Protein AF-A0A382GCD1-F1 (afdb_monomer)

Organism: NCBI:txid408172

Structure (mmCIF, N/CA/C/O backbone):
data_AF-A0A382GCD1-F1
#
_entry.id   AF-A0A382GCD1-F1
#
loop_
_atom_site.group_PDB
_atom_site.id
_atom_site.type_symbol
_atom_site.label_atom_id
_atom_site.label_alt_id
_atom_site.label_comp_id
_atom_site.label_asym_id
_atom_site.label_entity_id
_atom_site.label_seq_id
_atom_site.pdbx_PDB_ins_code
_atom_site.Cartn_x
_atom_site.Cartn_y
_atom_site.Cartn_z
_atom_site.occupancy
_atom_site.B_iso_or_equiv
_atom_site.auth_seq_id
_atom_site.auth_comp_id
_atom_site.auth_asym_id
_atom_site.auth_atom_id
_atom_site.pdbx_PDB_model_num
ATOM 1 N N . VAL A 1 1 ? -33.973 23.266 17.768 1.00 45.00 1 VAL A N 1
ATOM 2 C CA . VAL A 1 1 ? -33.835 21.882 18.275 1.00 45.00 1 VAL A CA 1
ATOM 3 C C . VAL A 1 1 ? -33.229 21.049 17.151 1.00 45.00 1 VAL A C 1
ATOM 5 O O . VAL A 1 1 ? -33.886 20.940 16.131 1.00 45.00 1 VAL A O 1
ATOM 8 N N . LEU A 1 2 ? -31.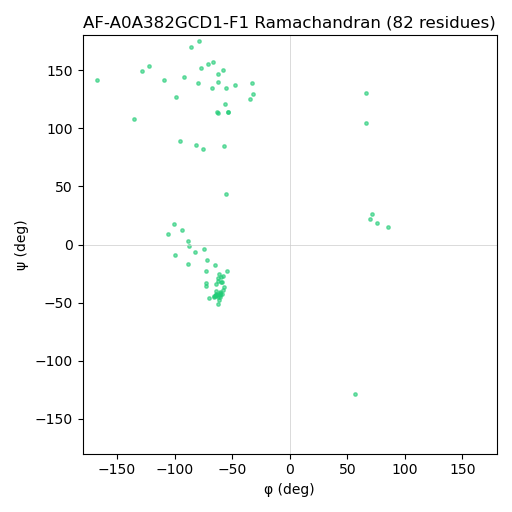988 20.569 17.366 1.00 37.94 2 LEU A N 1
ATOM 9 C CA . LEU A 1 2 ? -31.235 19.486 16.679 1.00 37.94 2 LEU A CA 1
ATOM 10 C C . LEU A 1 2 ? -30.844 19.726 15.191 1.00 37.94 2 LEU A C 1
ATOM 12 O O . LEU A 1 2 ? -31.717 19.845 14.347 1.00 37.94 2 LEU A O 1
ATOM 16 N N . LEU A 1 3 ? -29.565 20.027 14.874 1.00 42.81 3 LEU A N 1
ATOM 17 C CA . LEU A 1 3 ? -28.456 19.091 14.518 1.00 42.81 3 LEU A CA 1
ATOM 18 C C . LEU A 1 3 ? -28.730 18.376 13.166 1.00 42.81 3 LEU A C 1
ATOM 20 O O . LEU A 1 3 ? -29.817 17.858 12.984 1.00 42.81 3 LEU A O 1
ATOM 24 N N . VAL A 1 4 ? -27.857 18.296 12.154 1.00 49.28 4 VAL A N 1
ATOM 25 C CA . VAL A 1 4 ? -26.458 17.833 12.101 1.00 49.28 4 VAL A CA 1
ATOM 26 C C . VAL A 1 4 ? -25.878 18.272 10.740 1.00 49.28 4 VAL A C 1
ATOM 28 O O . VAL A 1 4 ? -26.577 18.228 9.730 1.00 49.28 4 VAL A O 1
ATOM 31 N N . GLY A 1 5 ? -24.611 18.692 10.697 1.00 60.75 5 GLY A N 1
ATOM 32 C CA . GLY A 1 5 ? -23.905 18.942 9.441 1.00 60.75 5 GLY A CA 1
ATOM 33 C C . GLY A 1 5 ? -23.452 17.655 8.756 1.00 60.75 5 GLY A C 1
ATOM 34 O O . GLY A 1 5 ? -23.097 16.694 9.422 1.00 60.75 5 GLY A O 1
ATOM 35 N N . CYS A 1 6 ? -23.343 17.677 7.434 1.00 43.72 6 CYS A N 1
ATOM 36 C CA . CYS A 1 6 ? -22.392 16.832 6.725 1.00 43.72 6 CYS A CA 1
ATOM 37 C C . CYS A 1 6 ? -21.724 17.723 5.688 1.00 43.72 6 CYS A C 1
ATOM 39 O O . CYS A 1 6 ? -22.357 18.144 4.723 1.00 43.72 6 CYS A O 1
ATOM 41 N N . GLY A 1 7 ? -20.453 18.056 5.927 1.00 43.78 7 GLY A N 1
ATOM 42 C CA . GLY A 1 7 ? -19.589 18.530 4.861 1.00 43.78 7 GLY A CA 1
ATOM 43 C C . GLY A 1 7 ? -19.644 17.488 3.758 1.00 43.78 7 GLY A C 1
ATOM 44 O O . GLY A 1 7 ? -19.244 16.345 3.979 1.00 43.78 7 GLY A O 1
ATOM 45 N N . THR A 1 8 ? -20.207 17.866 2.612 1.00 39.66 8 THR A N 1
ATOM 46 C CA . THR A 1 8 ? -20.083 17.076 1.397 1.00 39.66 8 THR A CA 1
ATOM 47 C C . THR A 1 8 ? -18.597 16.870 1.203 1.00 39.66 8 THR A C 1
ATOM 49 O O . THR A 1 8 ? -17.822 17.820 1.077 1.00 39.66 8 THR A O 1
ATOM 52 N N . THR A 1 9 ? -18.225 15.604 1.322 1.00 38.12 9 THR A N 1
ATOM 53 C CA . THR A 1 9 ? -16.933 15.043 0.990 1.00 38.12 9 THR A CA 1
ATOM 54 C C . THR A 1 9 ? -16.339 15.817 -0.172 1.00 38.12 9 THR A C 1
ATOM 56 O O . THR A 1 9 ? -17.011 16.015 -1.185 1.00 38.12 9 THR A O 1
ATOM 59 N N . GLN A 1 10 ? -15.091 16.260 -0.017 1.00 36.69 10 GLN A N 1
ATOM 60 C CA . GLN A 1 10 ? -14.241 16.611 -1.145 1.00 36.69 10 GLN A CA 1
ATOM 61 C C . GLN A 1 10 ? -14.163 15.369 -2.032 1.00 36.69 10 GLN A C 1
ATOM 63 O O . GLN A 1 10 ? -13.282 14.532 -1.886 1.00 36.69 10 GLN A O 1
ATOM 68 N N . GLN A 1 11 ? -15.149 15.215 -2.897 1.00 37.97 11 GLN A N 1
ATOM 69 C CA . GLN A 1 11 ? -15.058 14.428 -4.093 1.00 37.97 11 GLN A CA 1
ATOM 70 C C . GLN A 1 11 ? -14.690 15.462 -5.150 1.00 37.97 11 GLN A C 1
ATOM 72 O O . GLN A 1 11 ? -15.588 16.093 -5.709 1.00 37.97 11 GLN A O 1
ATOM 77 N N . PRO A 1 12 ? -13.391 15.737 -5.378 1.00 44.41 12 PRO A N 1
ATOM 78 C CA . PRO A 1 12 ? -13.031 16.251 -6.676 1.00 44.41 12 PRO A CA 1
ATOM 79 C C . PRO A 1 12 ? -13.539 15.219 -7.685 1.00 44.41 12 PRO A C 1
ATOM 81 O O . PRO A 1 12 ? -13.267 14.022 -7.601 1.00 44.41 12 PRO A O 1
ATOM 84 N N . GLU A 1 13 ? -14.400 15.720 -8.551 1.00 43.28 13 GLU A N 1
ATOM 85 C CA . GLU A 1 13 ? -14.890 15.150 -9.798 1.00 43.28 13 GLU A CA 1
ATOM 86 C C . GLU A 1 13 ? -13.791 14.294 -10.450 1.00 43.28 13 GLU A C 1
ATOM 88 O O . GLU A 1 13 ? -12.624 14.695 -10.401 1.00 43.28 13 GLU A O 1
ATOM 93 N N . PRO A 1 14 ? -14.113 13.115 -11.016 1.00 47.88 14 PRO A N 1
ATOM 94 C CA . PRO A 1 14 ? -13.102 12.147 -11.406 1.00 47.88 14 PRO A CA 1
ATOM 95 C C . PRO A 1 14 ? -12.228 12.802 -12.472 1.00 47.88 14 PRO A C 1
ATOM 97 O O . PRO A 1 14 ? -12.717 13.055 -13.580 1.00 47.88 14 PRO A O 1
ATOM 100 N N . PRO A 1 15 ? -10.939 13.082 -12.206 1.00 49.22 15 PRO A N 1
ATOM 101 C CA . PRO A 1 15 ? -10.075 13.285 -13.331 1.00 49.22 15 PRO A CA 1
ATOM 102 C C . PRO A 1 15 ? -10.088 11.945 -14.062 1.00 49.22 15 PRO A C 1
ATOM 104 O O . PRO A 1 15 ? -10.132 10.871 -13.460 1.00 49.22 15 PRO A O 1
ATOM 107 N N . THR A 1 16 ? -9.989 11.985 -15.373 1.00 52.31 16 THR A N 1
ATOM 108 C CA . THR A 1 16 ? -9.400 10.930 -16.198 1.00 52.31 16 THR A CA 1
ATOM 109 C C . THR A 1 16 ? -7.956 10.599 -15.752 1.00 52.31 16 THR A C 1
ATOM 111 O O . THR A 1 16 ? -7.054 10.471 -16.575 1.00 52.31 16 THR A O 1
ATOM 114 N N . ALA A 1 17 ? -7.691 10.497 -14.446 1.00 57.69 17 ALA A N 1
ATOM 115 C CA 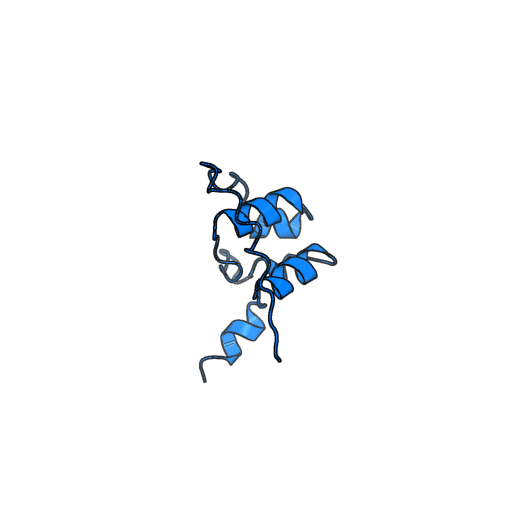. ALA A 1 17 ? -6.452 10.063 -13.844 1.00 57.69 17 ALA A CA 1
ATOM 116 C C . ALA A 1 17 ? -6.405 8.552 -14.010 1.00 57.69 17 ALA A C 1
ATOM 118 O O . ALA A 1 17 ? -6.777 7.778 -13.130 1.00 57.69 17 ALA A O 1
ATOM 119 N N . LYS A 1 18 ? -5.975 8.150 -15.207 1.00 64.44 18 LYS A N 1
ATOM 120 C CA . LYS A 1 18 ? -5.342 6.859 -15.442 1.00 64.44 18 LYS A CA 1
ATOM 121 C C . LYS A 1 18 ? -4.530 6.517 -14.189 1.00 64.44 18 LYS A C 1
ATOM 123 O O . LYS A 1 18 ? -3.710 7.336 -13.765 1.00 64.44 18 LYS A O 1
ATOM 128 N N . ALA A 1 19 ? -4.787 5.348 -13.596 1.00 68.44 19 ALA A N 1
ATOM 129 C CA . ALA A 1 19 ? -3.953 4.853 -12.511 1.00 68.44 19 ALA A CA 1
ATOM 130 C C . ALA A 1 19 ? -2.482 4.987 -12.939 1.00 68.44 19 ALA A C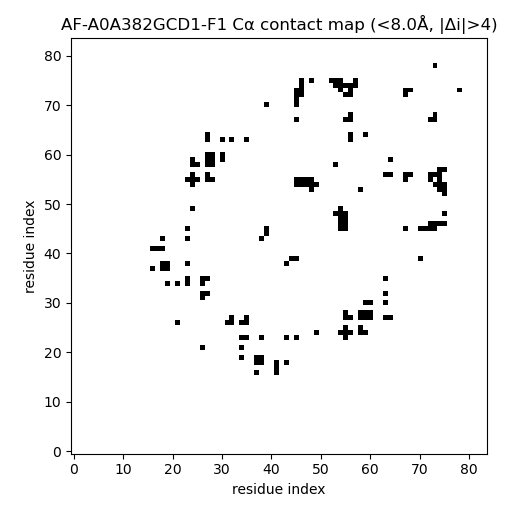 1
ATOM 132 O O . ALA A 1 19 ? -2.174 4.743 -14.116 1.00 68.44 19 ALA A O 1
ATOM 133 N N . PRO A 1 20 ? -1.594 5.440 -12.045 1.00 80.12 20 PRO A N 1
ATOM 134 C CA . PRO A 1 20 ? -0.212 5.647 -12.430 1.00 80.12 20 PRO A CA 1
ATOM 135 C C . PRO A 1 20 ? 0.378 4.327 -12.949 1.00 80.12 20 PRO A C 1
ATOM 137 O O . PRO A 1 20 ? -0.045 3.242 -12.556 1.00 80.12 20 PRO A O 1
ATOM 140 N N . ASP A 1 21 ? 1.340 4.410 -13.871 1.00 87.25 21 ASP A N 1
ATOM 141 C CA . ASP A 1 21 ? 1.926 3.217 -14.506 1.00 87.25 21 ASP A CA 1
ATOM 142 C C . ASP A 1 21 ? 2.694 2.321 -13.510 1.00 87.25 21 ASP A C 1
ATOM 144 O O . ASP A 1 21 ? 2.958 1.151 -13.784 1.00 87.25 21 ASP A O 1
ATOM 148 N N . ILE A 1 22 ? 3.052 2.861 -12.341 1.00 89.56 22 ILE A N 1
ATOM 149 C CA . ILE A 1 22 ? 3.603 2.100 -11.218 1.00 89.56 22 ILE A CA 1
ATOM 150 C C . ILE A 1 22 ? 2.467 1.398 -10.470 1.00 89.56 22 ILE A C 1
ATO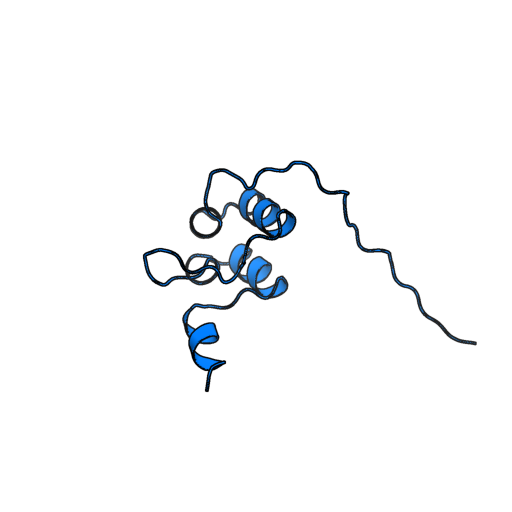M 152 O O . ILE A 1 22 ? 1.427 1.997 -10.263 1.00 89.56 22 ILE A O 1
ATOM 156 N N . SER A 1 23 ? 2.650 0.149 -10.036 1.00 91.50 23 SER A N 1
ATOM 157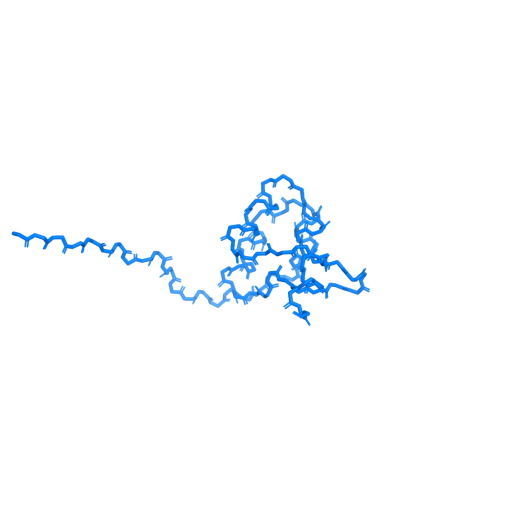 C CA . SER A 1 23 ? 1.643 -0.522 -9.205 1.00 91.50 23 SER A CA 1
ATOM 158 C C . SER A 1 23 ? 1.591 0.066 -7.793 1.00 91.50 23 SER A C 1
ATOM 160 O O . SER A 1 23 ? 2.602 0.550 -7.275 1.00 91.50 23 SER A O 1
ATOM 162 N N . ILE A 1 24 ? 0.444 -0.061 -7.122 1.00 92.56 24 ILE A N 1
ATOM 163 C CA . ILE A 1 24 ? 0.281 0.388 -5.734 1.00 92.56 24 ILE A CA 1
ATOM 164 C C . ILE A 1 24 ? 1.272 -0.311 -4.783 1.00 92.56 24 ILE A C 1
ATOM 166 O O . ILE A 1 24 ? 1.783 0.324 -3.867 1.00 92.56 24 ILE A O 1
ATOM 170 N N . HIS A 1 25 ? 1.646 -1.567 -5.059 1.00 94.62 25 HIS A N 1
ATOM 171 C CA . HIS A 1 25 ? 2.696 -2.314 -4.351 1.00 94.62 25 HIS A CA 1
ATOM 172 C C . HIS A 1 25 ? 4.066 -1.657 -4.469 1.00 94.62 25 HIS A C 1
ATOM 174 O O . HIS A 1 25 ? 4.772 -1.481 -3.480 1.00 94.62 25 HIS A O 1
ATOM 180 N N . GLN A 1 26 ? 4.453 -1.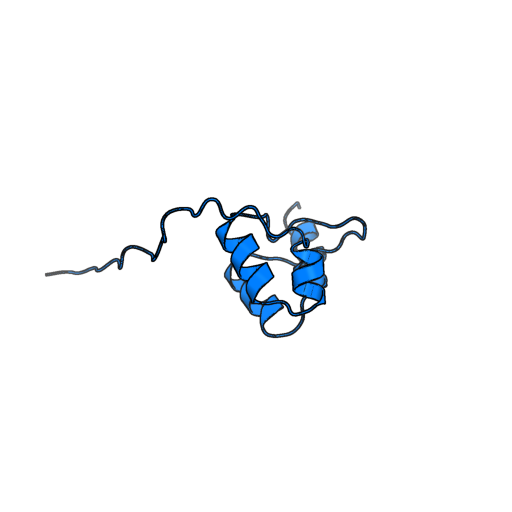278 -5.688 1.00 94.00 26 GLN A N 1
ATOM 181 C CA . GLN A 1 26 ? 5.738 -0.632 -5.939 1.00 94.00 26 GLN A CA 1
ATOM 182 C C . GLN A 1 26 ? 5.743 0.810 -5.432 1.00 94.00 26 GLN A C 1
ATOM 184 O O . GLN A 1 26 ? 6.763 1.270 -4.925 1.00 94.00 26 GLN A O 1
ATOM 189 N N . ALA A 1 27 ? 4.619 1.520 -5.538 1.00 94.25 27 ALA A N 1
ATOM 190 C CA . ALA A 1 27 ? 4.454 2.842 -4.954 1.00 94.25 27 ALA A CA 1
ATOM 191 C C . ALA A 1 27 ? 4.616 2.787 -3.431 1.00 94.25 27 ALA A C 1
ATOM 193 O O . ALA A 1 27 ? 5.379 3.576 -2.875 1.00 94.25 27 ALA A O 1
ATOM 194 N N . ALA A 1 28 ? 3.983 1.805 -2.786 1.00 94.94 28 ALA A N 1
ATOM 195 C CA . ALA A 1 28 ? 4.098 1.576 -1.357 1.00 94.94 28 ALA A CA 1
ATOM 196 C C . ALA A 1 28 ? 5.531 1.236 -0.932 1.00 94.94 28 ALA A C 1
ATOM 198 O O . ALA A 1 28 ? 6.101 1.934 -0.097 1.00 94.94 28 ALA A O 1
ATOM 199 N N . LYS A 1 29 ? 6.153 0.262 -1.608 1.00 94.56 29 LYS A N 1
ATOM 200 C CA . LYS A 1 29 ? 7.545 -0.150 -1.375 1.00 94.56 29 LYS A CA 1
ATOM 201 C C . LYS A 1 29 ? 8.553 0.983 -1.535 1.00 94.56 29 LYS A C 1
ATOM 203 O O . LYS A 1 29 ? 9.561 1.033 -0.839 1.00 94.56 29 LYS A O 1
ATOM 208 N N . LYS A 1 30 ? 8.321 1.877 -2.498 1.00 93.19 30 LYS A N 1
ATOM 209 C CA . LYS A 1 30 ? 9.198 3.028 -2.756 1.00 93.19 30 LYS A CA 1
ATOM 210 C C . LYS A 1 30 ? 8.922 4.218 -1.837 1.00 93.19 30 LYS A C 1
ATOM 212 O O . LYS A 1 30 ? 9.643 5.206 -1.937 1.00 93.19 30 LYS A O 1
ATOM 217 N N . GLY A 1 31 ? 7.881 4.172 -1.003 1.00 93.50 31 GLY A N 1
ATOM 218 C CA . GLY A 1 31 ? 7.457 5.322 -0.204 1.00 93.50 31 GLY A CA 1
ATOM 219 C C . GLY A 1 31 ? 6.849 6.458 -1.036 1.00 93.50 31 GLY A C 1
ATOM 220 O O . GLY A 1 31 ? 6.855 7.611 -0.611 1.00 93.50 31 GLY A O 1
ATOM 221 N N . ASN A 1 32 ? 6.349 6.172 -2.242 1.00 94.25 32 ASN A N 1
ATOM 222 C CA . ASN A 1 32 ? 5.778 7.186 -3.125 1.00 94.25 32 ASN A CA 1
ATOM 223 C C . ASN A 1 32 ? 4.325 7.497 -2.730 1.00 94.25 32 ASN A C 1
ATOM 225 O O . ASN A 1 32 ? 3.374 6.942 -3.284 1.00 94.25 32 ASN A O 1
ATOM 229 N N . ILE A 1 33 ? 4.173 8.413 -1.771 1.00 92.50 33 ILE A N 1
ATOM 230 C CA . ILE A 1 33 ? 2.877 8.828 -1.214 1.00 92.50 33 ILE A CA 1
ATOM 231 C C . ILE A 1 33 ? 1.946 9.371 -2.302 1.00 92.50 33 ILE A C 1
ATOM 233 O O . ILE A 1 33 ? 0.747 9.096 -2.278 1.00 92.50 33 ILE A O 1
ATOM 237 N N . GLU A 1 34 ? 2.473 10.125 -3.267 1.00 92.19 34 GLU A N 1
ATOM 238 C CA . GLU A 1 34 ? 1.663 10.713 -4.336 1.00 92.19 34 GLU A CA 1
ATOM 239 C C . GLU A 1 34 ? 1.054 9.638 -5.239 1.00 92.19 34 GLU A C 1
ATOM 241 O O . GLU A 1 34 ? -0.148 9.671 -5.504 1.00 92.19 34 GLU A O 1
ATOM 246 N N . ALA A 1 35 ? 1.845 8.640 -5.643 1.00 92.31 35 ALA A N 1
ATOM 247 C CA . ALA A 1 35 ? 1.347 7.520 -6.437 1.00 92.31 35 ALA A CA 1
ATOM 248 C C . ALA A 1 35 ? 0.318 6.679 -5.662 1.00 92.31 35 ALA A C 1
ATOM 250 O O . ALA A 1 35 ? -0.708 6.300 -6.226 1.00 92.31 35 ALA A O 1
ATOM 251 N N . VAL A 1 36 ? 0.532 6.444 -4.361 1.00 92.81 36 VAL A N 1
ATOM 252 C CA . VAL A 1 36 ? -0.452 5.744 -3.514 1.00 92.81 36 VAL A CA 1
ATOM 253 C C . VAL A 1 36 ? -1.764 6.529 -3.429 1.00 92.81 36 VAL A C 1
ATOM 255 O O . VAL A 1 36 ? -2.832 5.955 -3.629 1.00 92.81 36 VAL A O 1
ATOM 258 N N . LYS A 1 37 ? -1.712 7.850 -3.216 1.00 91.50 37 LYS A N 1
ATOM 259 C CA . LYS A 1 37 ? -2.910 8.707 -3.204 1.00 91.50 37 LYS A CA 1
ATOM 260 C C . LYS A 1 37 ? -3.661 8.675 -4.535 1.00 91.50 37 LYS A C 1
ATOM 262 O O . LYS A 1 37 ? -4.886 8.605 -4.530 1.00 91.50 37 LYS A O 1
ATOM 267 N N . GLN A 1 38 ? -2.948 8.688 -5.662 1.00 91.62 38 GLN A N 1
ATOM 268 C CA . GLN A 1 38 ? -3.568 8.574 -6.985 1.00 91.62 38 GLN A CA 1
ATOM 269 C C . GLN A 1 38 ? -4.258 7.220 -7.177 1.00 91.62 38 GLN A C 1
ATOM 271 O O . GLN A 1 38 ? -5.384 7.185 -7.663 1.00 91.62 38 GLN A O 1
ATOM 276 N N . HIS A 1 39 ? -3.641 6.116 -6.747 1.00 91.38 39 HIS A N 1
ATOM 277 C CA . HIS A 1 39 ? -4.286 4.801 -6.788 1.00 91.38 39 HIS A CA 1
ATOM 278 C C . HIS A 1 39 ? -5.566 4.740 -5.958 1.00 91.38 39 HIS A C 1
ATOM 280 O O . HIS A 1 39 ? -6.566 4.190 -6.422 1.00 91.38 39 HIS A O 1
ATOM 286 N N . LEU A 1 40 ? -5.543 5.322 -4.759 1.00 90.00 40 LEU A N 1
ATOM 287 C CA . LEU A 1 40 ? -6.712 5.398 -3.886 1.00 90.00 40 LEU A CA 1
ATOM 288 C C . LEU A 1 40 ? -7.829 6.232 -4.508 1.00 90.00 40 LEU A C 1
ATOM 290 O O . LEU A 1 40 ? -8.982 5.813 -4.499 1.00 90.00 40 LEU A O 1
ATOM 294 N N . ALA A 1 41 ? -7.485 7.377 -5.101 1.00 89.31 41 ALA A N 1
ATOM 295 C CA . ALA A 1 41 ? -8.440 8.215 -5.820 1.00 89.31 41 ALA A CA 1
ATOM 296 C C . ALA A 1 41 ? -9.014 7.511 -7.062 1.00 89.31 41 ALA A C 1
ATOM 298 O O . ALA A 1 41 ? -10.185 7.688 -7.381 1.00 89.31 41 ALA A O 1
ATOM 299 N N . ALA A 1 42 ? -8.213 6.676 -7.730 1.00 86.88 42 ALA A N 1
ATOM 300 C CA . ALA A 1 42 ? -8.647 5.858 -8.859 1.00 86.88 42 ALA A CA 1
ATOM 301 C C . ALA A 1 42 ? -9.508 4.644 -8.450 1.00 86.88 42 ALA A C 1
ATOM 303 O O . ALA A 1 42 ? -9.961 3.908 -9.323 1.00 86.88 42 ALA A O 1
ATOM 304 N N . GLY A 1 43 ? -9.721 4.403 -7.149 1.00 86.50 43 GLY A N 1
ATOM 305 C CA . GLY A 1 43 ? -10.477 3.248 -6.655 1.00 86.50 43 GLY A CA 1
ATOM 306 C C . GLY A 1 43 ? -9.739 1.917 -6.823 1.00 86.50 43 GLY A C 1
ATOM 307 O O . GLY A 1 43 ? -10.374 0.873 -6.953 1.00 86.50 43 GLY A O 1
ATOM 308 N N . THR A 1 44 ? -8.403 1.947 -6.857 1.00 88.69 44 THR A N 1
ATOM 309 C CA . THR A 1 44 ? -7.585 0.726 -6.900 1.00 88.69 44 THR A CA 1
ATOM 310 C C . THR A 1 44 ? -7.821 -0.090 -5.631 1.00 88.69 44 THR A C 1
ATOM 312 O O . THR A 1 44 ? -7.890 0.473 -4.538 1.00 88.69 44 THR A O 1
ATOM 315 N N . ASP A 1 45 ? -7.895 -1.414 -5.763 1.00 90.81 45 ASP A N 1
ATOM 316 C CA . ASP A 1 45 ? -8.003 -2.301 -4.608 1.00 90.81 45 ASP A CA 1
ATOM 317 C C . ASP A 1 45 ? -6.746 -2.204 -3.723 1.00 90.81 45 ASP A C 1
ATOM 319 O O . ASP A 1 45 ? -5.638 -2.573 -4.119 1.00 90.81 45 ASP A O 1
ATOM 323 N N . VAL A 1 46 ? -6.934 -1.690 -2.508 1.00 91.31 46 VAL A N 1
ATOM 324 C CA . VAL A 1 46 ? -5.888 -1.532 -1.486 1.00 91.31 46 VAL A CA 1
ATOM 325 C C . VAL A 1 46 ? -5.450 -2.853 -0.869 1.00 91.31 46 VAL A C 1
ATOM 327 O O . VAL A 1 46 ? -4.424 -2.890 -0.199 1.00 91.31 46 VAL A O 1
ATOM 330 N N . ASN A 1 47 ? -6.218 -3.918 -1.096 1.00 92.69 47 ASN A N 1
ATOM 331 C CA . ASN A 1 47 ? -5.956 -5.274 -0.627 1.00 92.69 47 ASN A CA 1
ATOM 332 C C . ASN A 1 47 ? -5.470 -6.188 -1.759 1.00 92.69 47 ASN A C 1
ATOM 334 O O . ASN A 1 47 ? -5.336 -7.396 -1.558 1.00 92.69 47 ASN A O 1
ATOM 338 N N . ALA A 1 48 ? -5.179 -5.621 -2.936 1.00 91.50 48 ALA A N 1
ATOM 339 C CA . ALA A 1 48 ? -4.673 -6.371 -4.074 1.00 91.50 48 ALA A CA 1
ATOM 340 C C . ALA A 1 48 ? -3.405 -7.140 -3.690 1.00 91.50 48 ALA A C 1
ATOM 342 O O . ALA A 1 48 ? -2.487 -6.589 -3.088 1.00 91.50 48 ALA A O 1
ATOM 343 N N . ILE A 1 49 ? -3.322 -8.406 -4.077 1.00 91.69 49 ILE A N 1
ATOM 344 C CA . ILE A 1 49 ? -2.170 -9.258 -3.789 1.00 91.69 49 ILE A CA 1
ATOM 345 C C . ILE A 1 49 ? -1.272 -9.301 -5.031 1.00 91.69 49 ILE A C 1
ATOM 347 O O . ILE A 1 49 ? -1.748 -9.594 -6.126 1.00 91.69 49 ILE A O 1
ATOM 351 N N . ASP A 1 50 ? 0.018 -8.994 -4.875 1.00 90.94 50 ASP A N 1
ATOM 352 C CA . ASP A 1 50 ? 1.007 -9.108 -5.957 1.00 90.94 50 ASP A CA 1
ATOM 353 C C . ASP A 1 50 ? 1.447 -10.572 -6.162 1.00 90.94 50 ASP A C 1
ATOM 355 O O . ASP A 1 50 ? 1.119 -11.461 -5.377 1.00 90.94 50 ASP A O 1
ATOM 359 N N . LEU A 1 51 ? 2.272 -10.833 -7.177 1.00 90.31 51 LEU A N 1
ATOM 360 C CA . LEU A 1 51 ? 2.821 -12.155 -7.509 1.00 90.31 51 LEU A CA 1
ATOM 361 C C . LEU A 1 51 ? 3.544 -12.847 -6.340 1.00 90.31 51 LEU A C 1
ATOM 363 O O . LEU A 1 51 ? 3.670 -14.069 -6.326 1.00 90.31 51 LEU A O 1
ATOM 367 N N . ASN A 1 52 ? 4.008 -12.075 -5.357 1.00 89.69 52 ASN A N 1
ATOM 368 C CA . ASN A 1 52 ? 4.677 -12.583 -4.159 1.00 89.69 52 ASN A CA 1
ATOM 369 C C . ASN A 1 52 ? 3.717 -12.921 -3.005 1.00 89.69 52 ASN A C 1
ATOM 371 O O . ASN A 1 52 ? 4.177 -13.268 -1.920 1.00 89.69 52 ASN A O 1
ATOM 375 N N . GLY A 1 53 ? 2.401 -12.787 -3.190 1.00 91.75 53 GLY A N 1
ATOM 376 C CA . GLY A 1 53 ? 1.437 -13.021 -2.115 1.00 91.75 53 GLY A CA 1
ATOM 377 C C . GLY A 1 53 ? 1.369 -11.891 -1.080 1.00 91.75 53 GLY A C 1
ATOM 378 O O . GLY A 1 53 ? 0.894 -12.130 0.026 1.00 91.75 53 GLY A O 1
ATOM 379 N N . MET A 1 54 ? 1.853 -10.694 -1.426 1.00 92.81 54 MET A N 1
ATOM 380 C CA . MET A 1 54 ? 1.919 -9.521 -0.547 1.00 92.81 54 MET A CA 1
ATOM 381 C C . MET A 1 54 ? 0.915 -8.451 -0.977 1.00 92.81 54 MET A C 1
ATOM 383 O O . MET A 1 54 ? 0.740 -8.210 -2.175 1.00 92.81 54 MET A O 1
ATOM 387 N N . THR A 1 55 ? 0.286 -7.788 -0.012 1.00 95.00 55 THR A N 1
ATOM 388 C CA . THR A 1 55 ? -0.551 -6.606 -0.237 1.00 95.00 55 THR A CA 1
ATOM 389 C C . THR A 1 55 ? 0.299 -5.330 -0.261 1.00 95.00 55 THR A C 1
ATOM 391 O O . THR A 1 55 ? 1.488 -5.354 0.068 1.00 95.00 55 THR A O 1
ATOM 394 N N . PRO A 1 56 ? -0.260 -4.175 -0.661 1.00 94.75 56 PRO A N 1
ATOM 395 C CA . PRO A 1 56 ? 0.483 -2.922 -0.678 1.00 94.75 56 PRO A CA 1
ATOM 396 C C . PRO A 1 56 ? 0.936 -2.509 0.723 1.00 94.75 56 PRO A C 1
ATOM 398 O O . PRO A 1 56 ? 2.003 -1.923 0.847 1.00 94.75 56 PRO A O 1
ATOM 401 N N . ILE A 1 57 ? 0.171 -2.845 1.770 1.00 95.38 57 ILE A N 1
ATOM 402 C CA . ILE A 1 57 ? 0.565 -2.568 3.156 1.00 95.38 57 ILE A CA 1
ATOM 403 C C . ILE A 1 57 ? 1.696 -3.486 3.637 1.00 95.38 57 ILE A C 1
ATOM 405 O O . ILE A 1 57 ? 2.549 -3.006 4.369 1.00 95.38 57 ILE A O 1
ATOM 409 N N . ASP A 1 58 ? 1.775 -4.746 3.180 1.00 94.69 58 ASP A N 1
ATOM 410 C CA . ASP A 1 58 ? 2.904 -5.643 3.505 1.00 94.69 58 ASP A CA 1
ATOM 411 C C . ASP A 1 58 ? 4.246 -5.099 2.990 1.00 94.69 58 ASP A C 1
ATOM 413 O O . ASP A 1 58 ? 5.311 -5.433 3.503 1.00 94.69 58 ASP A O 1
ATOM 417 N N . LEU A 1 59 ? 4.190 -4.277 1.940 1.00 93.81 59 LEU A N 1
ATOM 418 C CA . LEU A 1 59 ? 5.344 -3.627 1.327 1.00 93.81 59 LEU A CA 1
ATOM 419 C C . LEU A 1 59 ? 5.5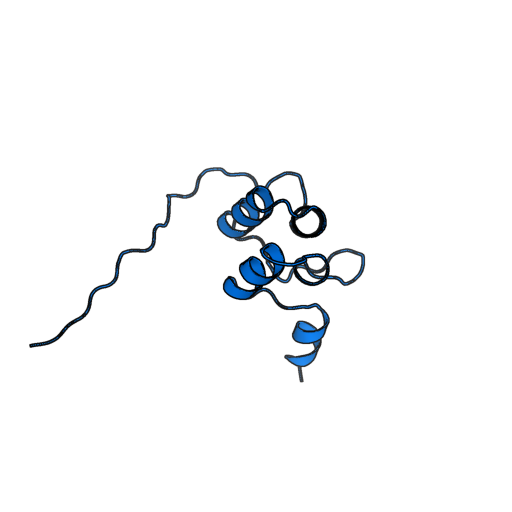17 -2.168 1.766 1.00 93.81 59 LEU A C 1
ATOM 421 O O . LEU A 1 59 ? 6.507 -1.547 1.387 1.00 93.81 59 LEU A O 1
ATOM 425 N N . ALA A 1 60 ? 4.548 -1.603 2.484 1.00 93.88 60 ALA A N 1
ATOM 426 C CA . ALA A 1 60 ? 4.566 -0.223 2.938 1.00 93.88 60 ALA A CA 1
ATOM 427 C C . ALA A 1 60 ? 5.186 -0.116 4.328 1.00 93.88 60 ALA A C 1
ATOM 429 O O . ALA A 1 60 ? 4.876 -0.903 5.215 1.00 93.88 60 ALA A O 1
ATOM 430 N N . ASP A 1 61 ? 5.924 0.964 4.559 1.00 90.31 61 ASP A N 1
ATOM 431 C CA . ASP A 1 61 ? 6.408 1.332 5.885 1.00 90.31 61 ASP A CA 1
ATOM 432 C C . ASP A 1 61 ? 5.933 2.739 6.273 1.00 90.31 61 ASP A C 1
ATOM 434 O O . ASP A 1 61 ? 5.680 3.602 5.422 1.00 90.31 61 ASP A O 1
ATOM 438 N N . GLY A 1 62 ? 5.822 2.977 7.582 1.00 91.81 62 GLY A N 1
ATOM 439 C CA . GLY A 1 62 ? 5.508 4.287 8.156 1.00 91.81 62 GLY A CA 1
ATOM 440 C C . GLY A 1 62 ? 4.203 4.894 7.631 1.00 91.81 62 GLY A C 1
ATOM 441 O O . GLY A 1 62 ? 3.159 4.244 7.616 1.00 91.81 62 GLY A O 1
ATOM 442 N N . GLU A 1 63 ? 4.271 6.150 7.172 1.00 93.31 63 GLU A N 1
ATOM 443 C CA . GLU A 1 63 ? 3.090 6.938 6.789 1.00 93.31 63 GLU A CA 1
ATOM 444 C C . GLU A 1 63 ? 2.263 6.296 5.662 1.00 93.31 63 GLU A C 1
ATOM 446 O O . GLU A 1 63 ? 1.038 6.421 5.655 1.00 93.31 63 GLU A O 1
ATOM 451 N N . ILE A 1 64 ? 2.893 5.577 4.725 1.00 93.56 64 ILE A N 1
ATOM 452 C CA . ILE A 1 64 ? 2.159 4.894 3.651 1.00 93.56 64 ILE A CA 1
ATOM 453 C C . ILE A 1 64 ? 1.270 3.792 4.229 1.00 93.56 64 ILE A C 1
ATOM 455 O O . ILE A 1 64 ? 0.114 3.662 3.823 1.00 93.56 64 ILE A O 1
ATOM 459 N N . ALA A 1 65 ? 1.797 3.001 5.165 1.00 93.56 65 ALA A N 1
ATOM 460 C CA . ALA A 1 65 ? 1.057 1.907 5.780 1.00 93.56 65 ALA A CA 1
ATOM 461 C C . ALA A 1 65 ? -0.141 2.448 6.573 1.00 93.56 65 ALA A C 1
ATOM 463 O O . ALA A 1 65 ? -1.257 1.944 6.434 1.00 93.56 65 ALA A O 1
ATOM 464 N N . ASP A 1 66 ? 0.060 3.531 7.332 1.00 94.25 66 ASP A N 1
ATOM 465 C CA . ASP A 1 66 ? -1.016 4.237 8.036 1.00 94.25 66 ASP A CA 1
ATOM 466 C C . ASP A 1 66 ? -2.083 4.778 7.079 1.00 94.25 66 ASP A C 1
ATOM 468 O O . ASP A 1 66 ? -3.284 4.694 7.353 1.00 94.25 66 ASP A O 1
ATOM 472 N N . LEU A 1 67 ? -1.662 5.332 5.942 1.00 93.00 67 LEU A N 1
ATOM 473 C CA . LEU A 1 67 ? -2.563 5.862 4.928 1.00 93.00 67 LEU A CA 1
ATOM 474 C C . LEU A 1 67 ? -3.395 4.742 4.284 1.00 93.00 67 LEU A C 1
ATOM 476 O O . LEU A 1 67 ? -4.611 4.883 4.171 1.00 93.00 67 LEU A O 1
ATOM 480 N N . LEU A 1 68 ? -2.781 3.610 3.936 1.00 92.94 68 LEU A N 1
ATOM 481 C CA . LEU A 1 68 ? -3.492 2.443 3.409 1.00 92.94 68 LEU A CA 1
ATOM 482 C C . LEU A 1 68 ? -4.477 1.870 4.436 1.00 92.94 68 LEU A C 1
ATOM 484 O O . LEU A 1 68 ? -5.630 1.627 4.085 1.00 92.94 68 LEU A O 1
ATOM 488 N N . ARG A 1 69 ? -4.087 1.743 5.715 1.00 93.81 69 ARG A N 1
ATOM 489 C CA . ARG A 1 69 ? -4.997 1.296 6.790 1.00 93.81 69 ARG A CA 1
ATOM 490 C C . ARG A 1 69 ? -6.210 2.195 6.950 1.00 93.81 69 ARG A C 1
ATOM 492 O O . ARG A 1 69 ? -7.323 1.695 7.090 1.00 93.81 69 ARG A O 1
ATOM 499 N N . LYS A 1 70 ? -6.026 3.518 6.895 1.00 92.50 70 LYS A N 1
ATOM 500 C CA . LYS A 1 70 ? -7.141 4.481 6.956 1.00 92.50 70 LYS A CA 1
ATOM 501 C C . LYS A 1 70 ? -8.148 4.289 5.821 1.00 92.50 70 LYS A C 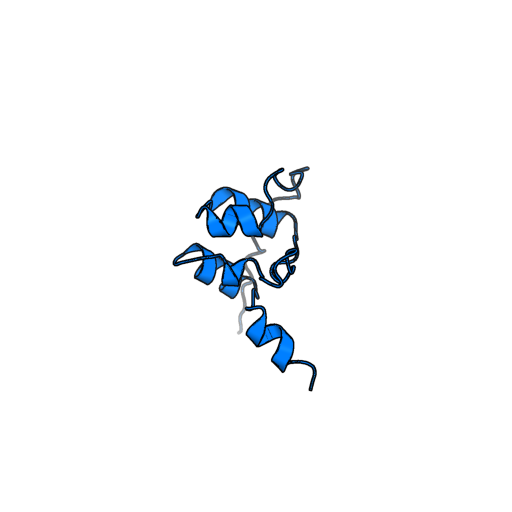1
ATOM 503 O O . LYS A 1 70 ? -9.322 4.589 6.004 1.00 92.50 70 LYS A O 1
ATOM 508 N N . HIS A 1 71 ? -7.695 3.768 4.684 1.00 90.12 71 HIS A N 1
ATOM 509 C CA . HIS A 1 71 ? -8.527 3.425 3.532 1.00 90.12 71 HIS A CA 1
ATOM 510 C C . HIS A 1 71 ? -8.994 1.955 3.518 1.00 90.12 71 HIS A C 1
ATOM 512 O O . HIS A 1 71 ? -9.533 1.500 2.513 1.00 90.12 71 HIS A O 1
ATOM 518 N N . GLY A 1 72 ? -8.831 1.213 4.620 1.00 90.50 72 GLY A N 1
ATOM 519 C CA . GLY A 1 72 ? -9.275 -0.181 4.738 1.00 90.50 72 GLY A CA 1
ATOM 520 C C . GLY A 1 72 ? -8.285 -1.221 4.202 1.00 90.50 72 GLY A C 1
ATOM 521 O O . GLY A 1 72 ? -8.668 -2.374 4.000 1.00 90.50 72 GLY A O 1
ATOM 522 N N . GLY A 1 73 ? -7.031 -0.825 3.969 1.00 92.38 73 GLY A N 1
ATOM 523 C CA . GLY A 1 73 ? -5.938 -1.723 3.611 1.00 92.38 73 GLY A CA 1
ATOM 524 C C . GLY A 1 73 ? -5.566 -2.660 4.762 1.00 92.38 73 GLY A C 1
ATOM 525 O O . GLY A 1 73 ? -5.423 -2.221 5.905 1.00 92.38 73 GLY A O 1
ATOM 526 N N . LYS A 1 74 ? -5.395 -3.940 4.440 1.00 94.12 74 LYS A N 1
ATOM 527 C CA . LYS A 1 74 ? -5.069 -5.040 5.351 1.00 94.12 74 LYS A CA 1
ATOM 528 C C . LYS A 1 74 ? -3.861 -5.813 4.841 1.00 94.12 74 LYS A C 1
ATOM 530 O O . LYS A 1 74 ? -3.614 -5.885 3.632 1.00 94.12 74 LYS A O 1
ATOM 535 N N . THR A 1 75 ? -3.088 -6.378 5.760 1.00 92.56 75 THR A N 1
ATOM 536 C CA . THR A 1 75 ? -1.974 -7.262 5.396 1.00 92.56 75 THR A CA 1
ATOM 537 C C . THR A 1 75 ? -2.504 -8.543 4.759 1.00 92.56 75 THR A C 1
ATOM 539 O O . THR A 1 75 ? -3.651 -8.945 4.988 1.00 92.56 75 THR A O 1
ATOM 542 N N . ALA A 1 76 ? -1.676 -9.229 3.969 1.00 89.88 76 ALA A N 1
ATOM 543 C CA . ALA A 1 76 ? -2.052 -10.534 3.430 1.00 89.88 76 ALA A CA 1
ATOM 544 C C . ALA A 1 76 ? -2.384 -11.546 4.542 1.00 89.88 76 ALA A C 1
ATOM 546 O O . ALA A 1 76 ? -3.151 -12.483 4.316 1.00 89.88 76 ALA A O 1
ATOM 547 N N . GLU A 1 77 ? -1.807 -11.385 5.737 1.00 85.88 77 GLU A N 1
ATOM 548 C CA . GLU A 1 77 ? -2.121 -12.208 6.906 1.00 85.88 77 GLU A CA 1
ATOM 549 C C . GLU A 1 77 ? -3.522 -11.921 7.453 1.00 85.88 77 GLU A C 1
ATOM 551 O O . GLU A 1 77 ? -4.287 -12.857 7.679 1.00 85.88 77 GLU A O 1
ATOM 556 N N . GLU A 1 78 ? -3.895 -10.647 7.591 1.00 87.00 78 GLU A N 1
ATOM 557 C CA . GLU A 1 78 ? -5.220 -10.237 8.067 1.00 87.00 78 GLU A CA 1
ATOM 558 C C . GLU A 1 78 ? -6.332 -10.743 7.133 1.00 87.00 78 GLU A C 1
ATOM 560 O O . GLU A 1 78 ? -7.307 -11.340 7.597 1.00 87.00 78 GLU A O 1
ATOM 565 N N . LEU A 1 79 ? -6.146 -10.633 5.813 1.00 85.25 79 LEU A N 1
ATOM 566 C CA . LEU A 1 79 ? -7.128 -11.090 4.816 1.00 85.25 79 LEU A CA 1
ATOM 567 C C . LEU A 1 79 ? -7.393 -12.603 4.860 1.00 85.25 79 LEU A C 1
ATOM 569 O O . LEU A 1 79 ? -8.491 -13.051 4.536 1.00 85.25 79 LEU A O 1
ATOM 573 N N . LYS A 1 80 ? -6.411 -13.410 5.280 1.00 77.81 80 LYS A N 1
ATOM 574 C CA . LYS A 1 80 ? -6.569 -14.871 5.408 1.00 77.81 80 LYS A CA 1
ATOM 575 C C . LYS A 1 80 ? -7.439 -15.267 6.600 1.00 77.81 80 LYS A C 1
ATOM 577 O O . LYS A 1 80 ? -7.972 -16.374 6.618 1.00 77.81 80 LYS A O 1
ATOM 582 N N . THR A 1 81 ? -7.563 -14.397 7.600 1.00 70.81 81 THR A N 1
ATOM 583 C CA . THR A 1 81 ? -8.256 -14.711 8.859 1.00 70.81 81 THR A CA 1
ATOM 584 C C . THR A 1 81 ? -9.756 -14.420 8.838 1.00 70.81 81 THR A C 1
ATOM 586 O O . THR A 1 81 ? -10.483 -14.982 9.651 1.00 70.81 81 THR A O 1
ATOM 589 N N . GLU A 1 82 ? -10.248 -13.630 7.881 1.00 59.75 82 GLU A N 1
ATOM 590 C CA . GLU A 1 82 ? -11.661 -13.214 7.813 1.00 59.75 82 GLU A CA 1
ATOM 591 C C . GLU A 1 82 ? -12.581 -14.193 7.060 1.00 59.75 82 GLU A C 1
ATOM 593 O O . GLU A 1 82 ? -13.786 -13.974 6.979 1.00 59.75 82 GLU A O 1
ATOM 598 N N . GLY A 1 83 ? -12.037 -15.286 6.520 1.00 56.69 83 GLY A N 1
ATOM 599 C CA . GLY A 1 83 ? -12.786 -16.289 5.7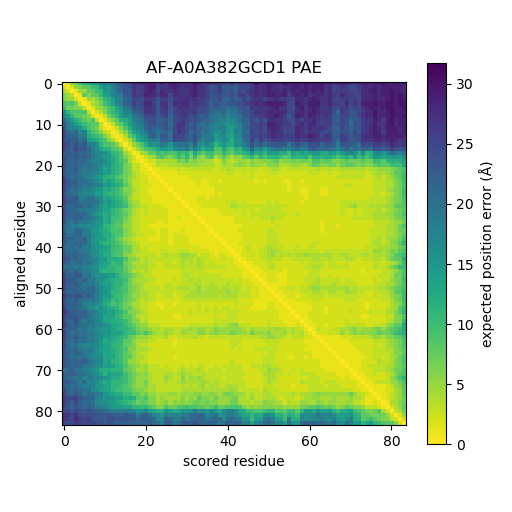52 1.00 56.69 83 GLY A CA 1
ATOM 600 C C . GLY A 1 83 ? -13.164 -17.563 6.516 1.00 56.69 83 GLY A C 1
ATOM 601 O O . GLY A 1 83 ? -13.408 -18.579 5.865 1.00 56.69 83 GLY A O 1
ATOM 602 N N . LYS A 1 84 ? -13.138 -17.556 7.856 1.00 44.72 84 LYS A N 1
ATOM 603 C CA . LYS A 1 84 ? -13.386 -18.743 8.692 1.00 44.72 84 LYS A CA 1
ATOM 604 C C . LYS A 1 84 ? -14.727 -18.722 9.411 1.00 44.72 84 LYS A C 1
ATOM 606 O O . LYS A 1 84 ? -15.096 -17.651 9.935 1.00 44.72 84 LYS A O 1
#

Foldseek 3Di:
DDDDDDDDPPPPDQDPLDQPPDDLLVCQLVVVPVSVVSCVNVVHPQADADPVLWGSLNNHDDPSVVVSVVVVHDTSVVVVPVPD

Solvent-accessible surface area (backbone atoms only — not comparable to full-atom values): 5148 Å² total; per-residue (Å²): 136,82,90,81,88,75,82,77,71,91,67,76,73,82,67,92,58,67,61,62,95,64,50,56,44,56,20,25,55,68,67,36,60,68,56,38,50,46,26,55,74,56,67,51,70,52,60,46,65,48,99,83,65,40,11,23,42,67,43,22,62,69,71,52,27,55,54,38,42,77,73,72,28,43,38,51,68,58,64,67,64,75,79,119

pLDDT: mean 79.89, std 19.66, range [36.69, 95.38]

InterPro domains:
  IPR002110 Ankyrin repeat [PF13637] (24-60)
  IPR002110 Ankyrin repeat [PS50088] (19-51)
  IPR036770 Ankyrin repeat-containing domain superfamily [G3DSA:1.25.40.20] (22-78)
  IPR036770 Ankyrin repeat-containing domain superfamily [SSF48403] (24-73)

Mean predicted aligned error: 9.54 Å

Radius of gyration: 15.23 Å; Cα contacts (8 Å, |Δi|>4): 96; chains: 1; bounding box: 43×41×34 Å

Sequence (84 aa):
VLLVGCGTTQQPEPPTAKAPDISIHQAAKKGNIEAVKQHLAAGTDVNAIDLNGMTPIDLADGEIADLLRKHGGKTAEELKTEGK

Secondary structure (DSSP, 8-state):
--------------------SS-HHHHHHTT-HHHHHHHHHTT--TT---TTS--TTTT--THHHHHHHHTT---HHHHHHTT-

Nearest PDB structures (foldseek):
  5gp7-assembly1_A  TM=9.285E-01  e=4.055E-02  Homo sapiens
  1mx6-assembly2_B  TM=9.249E-01  e=8.259E-02  Homo sapiens
  1ihb-assembly1_B  TM=9.242E-01  e=1.682E-01  Homo sapiens
  8k48-assembly1_D  TM=9.011E-01  e=1.299E-01  Arabidopsis thaliana
  7vxw-assembly1_A  TM=8.452E-01  e=1.577E-01  Homo sapiens